Protein AF-A0A519LHC3-F1 (afdb_monomer_lite)

pLDDT: mean 96.11, std 4.8, range [63.28, 98.81]

Radius of gyration: 18.97 Å; chains: 1; bounding box: 42×31×55 Å

Structure (mmCIF, N/CA/C/O backbone):
data_AF-A0A519LHC3-F1
#
_entry.id   AF-A0A519LHC3-F1
#
loop_
_atom_site.group_PDB
_atom_site.id
_atom_site.type_symbol
_atom_site.label_atom_id
_atom_site.label_alt_id
_atom_site.label_comp_id
_atom_site.label_asym_id
_atom_site.label_entity_id
_atom_site.label_seq_id
_atom_site.pdbx_PDB_ins_code
_atom_site.Cartn_x
_atom_site.Cartn_y
_atom_site.Cartn_z
_atom_site.occupancy
_atom_site.B_iso_or_equiv
_atom_site.auth_seq_id
_atom_site.auth_comp_id
_atom_site.auth_asym_id
_atom_site.auth_atom_id
_atom_site.pdbx_PDB_model_num
ATOM 1 N N . MET A 1 1 ? -22.940 2.856 13.604 1.00 63.28 1 MET A N 1
ATOM 2 C CA . MET A 1 1 ? -21.587 2.416 13.206 1.00 63.28 1 MET A CA 1
ATOM 3 C C . MET A 1 1 ? -21.453 0.950 13.555 1.00 63.28 1 MET A C 1
ATOM 5 O O . MET A 1 1 ? -21.857 0.588 14.654 1.00 63.28 1 MET A O 1
ATOM 9 N N . ALA A 1 2 ? -20.958 0.124 12.635 1.00 80.06 2 ALA A N 1
ATOM 10 C CA . ALA A 1 2 ? -20.659 -1.271 12.940 1.00 80.06 2 ALA A CA 1
ATOM 11 C C . ALA A 1 2 ? -19.400 -1.352 13.817 1.00 80.06 2 ALA A C 1
ATOM 13 O O . ALA A 1 2 ? -18.506 -0.507 13.721 1.00 80.06 2 ALA A O 1
ATOM 14 N N . THR A 1 3 ? -19.350 -2.343 14.698 1.00 88.06 3 THR A N 1
ATOM 15 C CA . THR A 1 3 ? -18.193 -2.652 15.539 1.00 88.06 3 THR A CA 1
ATOM 16 C C . THR A 1 3 ? -17.831 -4.114 15.342 1.00 88.06 3 THR A C 1
ATOM 18 O O . THR A 1 3 ? -18.692 -4.948 15.061 1.00 88.06 3 THR A O 1
ATOM 21 N N . ARG A 1 4 ? -16.547 -4.429 15.493 1.00 88.25 4 ARG A N 1
ATOM 22 C CA . ARG A 1 4 ? -16.047 -5.804 15.502 1.00 88.25 4 ARG A CA 1
ATOM 23 C C . ARG A 1 4 ? -15.427 -6.100 16.853 1.00 88.25 4 ARG A C 1
ATOM 25 O O . ARG A 1 4 ? -14.890 -5.197 17.500 1.00 88.25 4 ARG A O 1
ATOM 32 N N . HIS A 1 5 ? -15.478 -7.360 17.261 1.00 92.00 5 HIS A N 1
ATOM 33 C CA . HIS A 1 5 ? -14.788 -7.806 18.458 1.00 92.00 5 HIS A CA 1
ATOM 34 C C . HIS A 1 5 ? -13.943 -9.045 18.194 1.00 92.00 5 HIS A C 1
ATOM 36 O O . HIS A 1 5 ? -14.169 -9.776 17.230 1.00 92.00 5 HIS A O 1
ATOM 42 N N . ARG A 1 6 ? -12.941 -9.250 19.044 1.00 93.69 6 ARG A N 1
ATOM 43 C CA . ARG A 1 6 ? -12.106 -10.446 19.047 1.00 93.69 6 ARG A CA 1
ATOM 44 C C . ARG A 1 6 ? -11.781 -10.827 20.478 1.00 93.69 6 ARG A C 1
ATOM 46 O O . ARG A 1 6 ? -11.281 -9.992 21.236 1.00 93.69 6 ARG A O 1
ATOM 53 N N . ASP A 1 7 ? -11.999 -12.091 20.801 1.00 97.44 7 ASP A N 1
ATOM 54 C CA . ASP A 1 7 ? -11.547 -12.646 22.066 1.00 97.44 7 ASP A CA 1
ATOM 55 C C . ASP A 1 7 ? -10.032 -12.819 22.059 1.00 97.44 7 ASP A C 1
ATOM 57 O O . ASP A 1 7 ? -9.417 -13.226 21.069 1.00 97.44 7 ASP A O 1
ATOM 61 N N . ILE A 1 8 ? -9.422 -12.457 23.178 1.00 97.12 8 ILE A N 1
ATOM 62 C CA . ILE A 1 8 ? -7.987 -12.504 23.394 1.00 97.12 8 ILE A CA 1
ATOM 63 C C . ILE A 1 8 ? -7.677 -13.166 24.727 1.00 97.12 8 ILE A C 1
ATOM 65 O O . ILE A 1 8 ? -8.480 -13.184 25.659 1.00 97.12 8 ILE A O 1
ATOM 69 N N . GLN A 1 9 ? -6.466 -13.689 24.806 1.00 97.94 9 GLN A N 1
ATOM 70 C CA . GLN A 1 9 ? -5.888 -14.217 26.026 1.00 97.94 9 GLN A CA 1
ATOM 71 C C . GLN A 1 9 ? -4.767 -13.276 26.456 1.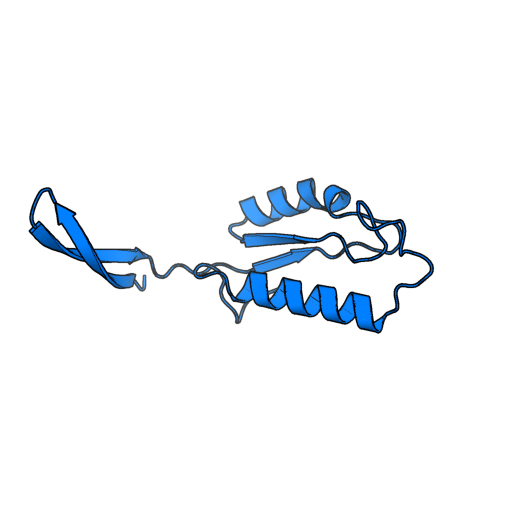00 97.94 9 GLN A C 1
ATOM 73 O O . GLN A 1 9 ? -3.892 -12.947 25.656 1.00 97.94 9 GLN A O 1
ATOM 78 N N . ILE A 1 10 ? -4.827 -12.807 27.700 1.00 97.75 10 ILE A N 1
ATOM 79 C CA . ILE A 1 10 ? -3.895 -11.823 28.248 1.00 97.75 10 ILE A CA 1
ATOM 80 C C . ILE A 1 10 ? -3.047 -12.525 29.314 1.00 97.75 10 ILE A C 1
ATOM 82 O O . ILE A 1 10 ? -3.577 -12.894 30.368 1.00 97.75 10 ILE A O 1
ATOM 86 N N . PRO A 1 11 ? -1.741 -12.731 29.074 1.00 96.94 11 PRO A N 1
ATOM 87 C CA . PRO A 1 11 ? -0.826 -13.184 30.114 1.00 96.94 11 PRO A CA 1
ATOM 88 C C . PRO A 1 11 ? -0.795 -12.180 31.277 1.00 96.94 11 PRO A C 1
ATOM 90 O O . PRO A 1 11 ? -0.622 -10.981 31.062 1.00 96.94 11 PRO A O 1
ATOM 93 N N . SER A 1 12 ? -0.966 -12.655 32.511 1.00 96.62 12 SER A N 1
ATOM 94 C CA . SER A 1 12 ? -0.967 -11.833 33.724 1.00 96.62 12 SER A CA 1
ATOM 95 C C . SER A 1 12 ? -0.263 -12.579 34.857 1.00 96.62 12 SER A C 1
ATOM 97 O O . SER A 1 12 ? -0.877 -13.350 35.594 1.00 96.62 12 SER A O 1
ATOM 99 N N . GLY A 1 13 ? 1.052 -12.372 34.967 1.00 95.81 13 GLY A N 1
ATOM 100 C CA . GLY A 1 13 ? 1.897 -13.097 35.914 1.00 95.81 13 GLY A CA 1
ATOM 101 C C . GLY A 1 13 ? 1.966 -14.589 35.584 1.00 95.81 13 GLY A C 1
ATOM 102 O O . GLY A 1 13 ? 2.412 -14.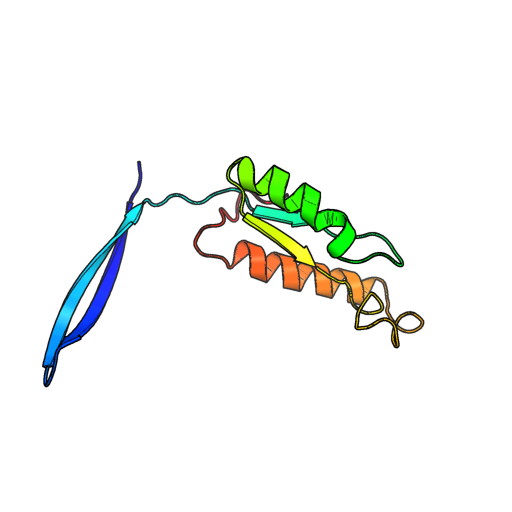967 34.505 1.00 95.81 13 GLY A O 1
ATOM 103 N N . ASP A 1 14 ? 1.518 -15.418 36.521 1.00 96.06 14 ASP A N 1
ATOM 104 C CA . ASP A 1 14 ? 1.514 -16.884 36.456 1.00 96.06 14 ASP A CA 1
ATOM 105 C C . ASP A 1 14 ? 0.250 -17.484 35.813 1.00 96.06 14 ASP A C 1
ATOM 107 O O . ASP A 1 14 ? 0.093 -18.702 35.757 1.00 96.06 14 ASP A O 1
ATOM 111 N N . ARG A 1 15 ? -0.661 -16.644 35.317 1.00 96.12 15 ARG A N 1
ATOM 112 C CA . ARG A 1 15 ? -1.944 -17.060 34.737 1.00 96.12 15 ARG A CA 1
ATOM 113 C C . ARG A 1 15 ? -2.251 -16.329 33.439 1.00 96.12 15 ARG A C 1
ATOM 115 O O . ARG A 1 15 ? -1.576 -15.383 33.035 1.00 96.12 15 ARG A O 1
ATOM 122 N N . THR A 1 16 ? -3.329 -16.756 32.796 1.00 97.94 16 THR A N 1
ATOM 123 C CA . THR A 1 16 ? -3.914 -16.097 31.630 1.00 97.94 16 THR A CA 1
ATOM 124 C C . THR A 1 16 ? -5.342 -15.687 31.956 1.00 97.94 16 THR A C 1
ATOM 126 O O . THR A 1 16 ? -6.090 -16.469 32.541 1.00 97.94 16 THR A O 1
ATOM 129 N N . ILE A 1 17 ? -5.710 -14.457 31.603 1.00 98.06 17 ILE A N 1
ATOM 130 C CA . ILE A 1 17 ? -7.078 -13.952 31.740 1.00 98.06 17 ILE A CA 1
ATOM 131 C C . ILE A 1 17 ? -7.708 -13.779 30.356 1.00 98.06 17 ILE A C 1
ATOM 133 O O . ILE A 1 17 ? -7.033 -13.393 29.399 1.00 98.06 17 ILE A O 1
ATOM 137 N N . ALA A 1 18 ? -9.006 -14.058 30.253 1.00 98.12 18 ALA A N 1
ATOM 138 C CA . ALA A 1 18 ? -9.769 -13.802 29.039 1.00 98.12 18 ALA A CA 1
ATOM 139 C C . ALA A 1 18 ? -10.065 -12.303 28.906 1.00 98.12 18 ALA A C 1
ATOM 141 O O . ALA A 1 18 ? -10.371 -11.629 29.891 1.00 98.12 18 ALA A O 1
ATOM 142 N N . GLY A 1 19 ? -10.003 -11.791 27.683 1.00 97.81 19 GLY A N 1
ATOM 143 C CA . GLY A 1 19 ? -10.437 -10.442 27.351 1.00 97.81 19 GLY A CA 1
ATOM 144 C C . GLY A 1 19 ? -11.141 -10.408 26.003 1.00 97.81 19 GLY A C 1
ATOM 145 O O . GLY A 1 19 ? -10.982 -11.311 25.187 1.00 97.81 19 GLY A O 1
ATOM 146 N N . THR A 1 20 ? -11.871 -9.328 25.748 1.00 97.94 20 THR A N 1
ATOM 147 C CA . THR A 1 20 ? -12.502 -9.064 24.453 1.00 97.94 20 THR A CA 1
ATOM 148 C C . THR A 1 20 ? -12.079 -7.673 23.997 1.00 97.94 20 THR A C 1
ATOM 150 O O . THR A 1 20 ? -12.313 -6.681 24.686 1.00 97.94 20 THR A O 1
ATOM 153 N N . LEU A 1 21 ? -11.435 -7.589 22.834 1.00 94.69 21 LEU A N 1
ATOM 154 C CA . LEU A 1 21 ? -11.156 -6.319 22.167 1.00 94.69 21 LEU A CA 1
ATOM 155 C C . LEU A 1 21 ? -12.356 -5.949 21.311 1.00 94.69 21 LEU A C 1
ATOM 157 O O . LEU A 1 21 ? -12.723 -6.730 20.442 1.00 94.69 21 LEU A O 1
ATOM 161 N N . VAL A 1 22 ? -12.918 -4.760 21.513 1.00 93.62 22 VAL A N 1
ATOM 162 C CA . VAL A 1 22 ? -13.964 -4.188 20.657 1.00 93.62 22 VAL A CA 1
ATOM 163 C C . VAL A 1 22 ? -13.383 -2.968 19.956 1.00 93.62 22 VAL A C 1
ATOM 165 O O . VAL A 1 22 ? -12.809 -2.095 20.604 1.00 93.62 22 VAL A O 1
ATOM 168 N N . ALA A 1 23 ? -13.518 -2.906 18.636 1.00 88.06 23 ALA A N 1
ATOM 169 C CA . ALA A 1 23 ? -13.034 -1.796 17.827 1.00 88.06 23 ALA A CA 1
ATOM 170 C C . ALA A 1 23 ? -14.119 -1.337 16.842 1.00 88.06 23 ALA A C 1
ATOM 172 O O . ALA A 1 23 ? -14.992 -2.134 16.472 1.00 88.06 23 ALA A O 1
ATOM 173 N N . PRO A 1 24 ? -14.072 -0.074 16.384 1.00 85.69 24 PRO A N 1
ATOM 174 C CA . PRO A 1 24 ? -14.876 0.358 15.252 1.00 85.69 24 PRO A CA 1
ATOM 175 C C . PRO A 1 24 ? -14.617 -0.554 14.055 1.00 85.69 24 PRO A C 1
ATOM 177 O O . PRO A 1 24 ? -13.463 -0.855 13.737 1.00 85.69 24 PRO A O 1
ATOM 180 N N . ASP A 1 25 ? -15.680 -0.966 13.368 1.00 82.81 25 ASP A N 1
ATOM 181 C CA . ASP A 1 25 ? -15.550 -1.668 12.095 1.00 82.81 25 ASP A CA 1
ATOM 182 C C . ASP A 1 25 ? -15.413 -0.672 10.939 1.00 82.81 25 ASP A C 1
ATOM 184 O O . ASP A 1 25 ? -16.133 -0.697 9.944 1.00 82.81 25 ASP A O 1
ATOM 188 N N . THR A 1 26 ? -14.520 0.296 11.127 1.00 83.62 26 THR A N 1
ATOM 189 C CA . THR A 1 26 ? -14.195 1.298 10.120 1.00 83.62 26 THR A CA 1
ATOM 190 C C . THR A 1 26 ? -13.099 0.733 9.236 1.00 83.62 26 THR A C 1
ATOM 192 O O . THR A 1 26 ? -11.932 0.681 9.633 1.00 83.62 26 THR A O 1
ATOM 195 N N . VAL A 1 27 ? -13.498 0.277 8.056 1.00 89.81 27 VAL A N 1
ATOM 196 C CA . VAL A 1 27 ? -12.603 0.113 6.913 1.00 89.81 27 VAL A CA 1
ATOM 197 C C . VAL A 1 27 ? -12.586 1.409 6.106 1.00 89.81 27 VAL A C 1
ATOM 199 O O . VAL A 1 27 ? -13.573 2.147 6.086 1.00 89.81 27 VAL A O 1
ATOM 202 N N . VAL A 1 28 ? -11.458 1.699 5.470 1.00 94.81 28 VAL A N 1
ATOM 203 C CA . VAL A 1 28 ? -11.259 2.880 4.629 1.00 94.81 28 VAL A CA 1
ATOM 204 C C . VAL A 1 28 ? -10.816 2.480 3.221 1.00 94.81 28 VAL A C 1
ATOM 206 O O . VAL A 1 28 ? -10.318 1.364 3.045 1.00 94.81 28 VAL A O 1
ATOM 209 N N . PRO A 1 29 ? -10.968 3.351 2.208 1.00 97.69 29 PRO A N 1
ATOM 210 C CA . PRO A 1 29 ? -10.450 3.071 0.877 1.00 97.69 29 PRO A 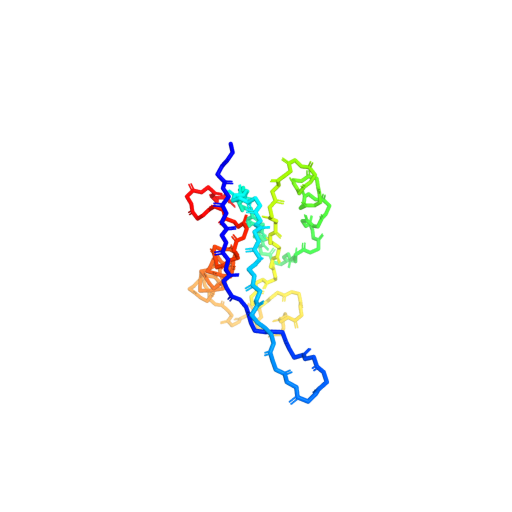CA 1
ATOM 211 C C . PRO A 1 29 ? -8.935 2.829 0.880 1.00 97.69 29 PRO A C 1
ATOM 213 O O . PRO A 1 29 ? -8.182 3.480 1.615 1.00 97.69 29 PRO A O 1
ATOM 216 N N . GLY A 1 30 ? -8.496 1.896 0.039 1.00 98.31 30 GLY A N 1
ATOM 217 C CA . GLY A 1 30 ? -7.085 1.679 -0.274 1.00 98.31 30 GLY A CA 1
ATOM 218 C C . GLY A 1 30 ? -6.694 2.429 -1.546 1.00 98.31 30 GLY A C 1
ATOM 219 O O . GLY A 1 30 ? -7.486 2.493 -2.482 1.00 98.31 30 GLY A O 1
ATOM 220 N N . VAL A 1 31 ? -5.481 2.975 -1.605 1.00 98.62 31 VAL A N 1
ATOM 221 C CA . VAL A 1 31 ? -4.935 3.573 -2.833 1.00 98.62 31 VAL A CA 1
ATOM 222 C C . VAL A 1 31 ? -3.532 3.044 -3.099 1.00 98.62 31 VAL A C 1
ATOM 224 O O . VAL A 1 31 ? -2.650 3.175 -2.249 1.00 98.62 31 VAL A O 1
ATOM 227 N N . MET A 1 32 ? -3.308 2.470 -4.279 1.00 98.56 32 MET A N 1
ATOM 228 C CA . MET A 1 32 ? -1.991 2.009 -4.715 1.00 98.56 32 MET A CA 1
ATOM 229 C C . MET A 1 32 ? -1.407 2.975 -5.748 1.00 98.56 32 MET A C 1
ATOM 231 O O . MET A 1 32 ? -1.980 3.200 -6.809 1.00 98.56 32 MET A O 1
ATOM 235 N N . LEU A 1 33 ? -0.238 3.545 -5.458 1.00 98.50 33 LEU A N 1
ATOM 236 C CA . LEU A 1 33 ? 0.457 4.451 -6.370 1.00 98.50 33 LEU A CA 1
ATOM 237 C C . LEU A 1 33 ? 1.624 3.717 -7.031 1.00 98.50 33 LEU A C 1
ATOM 239 O O . LEU A 1 33 ? 2.616 3.382 -6.380 1.00 98.50 33 LEU A O 1
ATOM 243 N N . VAL A 1 34 ? 1.485 3.483 -8.336 1.00 98.19 34 VAL A N 1
ATOM 244 C CA . VAL A 1 34 ? 2.469 2.785 -9.171 1.00 98.19 34 VAL A CA 1
ATOM 245 C C . VAL A 1 34 ? 3.185 3.802 -10.053 1.00 98.19 34 VAL A C 1
ATOM 247 O O . VAL A 1 34 ? 2.541 4.593 -10.744 1.00 98.19 34 VAL A O 1
ATOM 250 N N . HIS A 1 35 ? 4.516 3.800 -10.016 1.00 98.25 35 HIS A N 1
ATOM 251 C CA . HIS A 1 35 ? 5.321 4.729 -1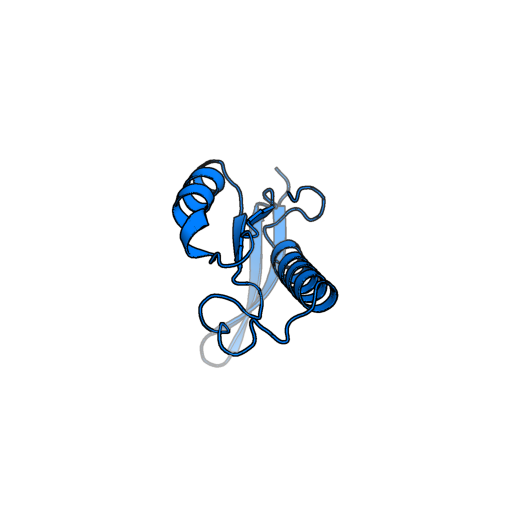0.802 1.00 98.25 35 HIS A CA 1
ATOM 252 C C . HIS A 1 35 ? 5.492 4.289 -12.260 1.00 98.25 35 HIS A C 1
ATOM 254 O O . HIS A 1 35 ? 5.330 3.121 -12.608 1.00 98.25 35 HIS A O 1
ATOM 260 N N . GLY A 1 36 ? 5.855 5.246 -13.118 1.00 96.75 36 GLY A N 1
ATOM 261 C CA . GLY A 1 36 ? 6.238 4.979 -14.505 1.00 96.75 36 GLY A CA 1
ATOM 262 C C . GLY A 1 36 ? 7.664 4.436 -14.640 1.00 96.75 36 GLY A C 1
ATOM 263 O O . GLY A 1 36 ? 8.410 4.349 -13.666 1.00 96.75 36 GLY A O 1
ATOM 264 N N . TRP A 1 37 ? 8.060 4.096 -15.864 1.00 97.25 37 TRP A N 1
ATOM 265 C CA . TRP A 1 37 ? 9.403 3.582 -16.150 1.00 97.25 37 TRP A CA 1
ATOM 266 C C . TRP A 1 37 ? 10.518 4.549 -15.714 1.00 97.25 37 TRP A C 1
ATOM 268 O O . TRP A 1 37 ? 10.360 5.764 -15.826 1.00 97.25 37 TRP A O 1
ATOM 278 N N . ASP A 1 38 ? 11.632 4.007 -15.210 1.00 92.56 38 ASP A N 1
ATOM 279 C CA . ASP A 1 38 ? 12.751 4.741 -14.579 1.00 92.56 38 ASP A CA 1
ATOM 280 C C . ASP A 1 38 ? 12.355 5.610 -13.357 1.00 92.56 38 ASP A C 1
ATOM 282 O O . ASP A 1 38 ? 13.152 6.412 -12.862 1.00 92.56 38 ASP A O 1
ATOM 286 N N . GLY A 1 39 ? 11.138 5.431 -12.832 1.00 96.62 39 GLY A N 1
ATOM 287 C CA . GLY A 1 39 ? 10.651 6.091 -11.624 1.00 96.62 39 GLY A CA 1
ATOM 288 C C . GLY A 1 39 ? 11.015 5.381 -10.317 1.00 96.62 39 GLY A C 1
ATOM 289 O O . GLY A 1 39 ? 11.761 4.402 -10.287 1.00 96.62 39 GLY A O 1
ATOM 290 N N . SER A 1 40 ? 10.467 5.907 -9.223 1.00 98.19 40 SER A N 1
ATOM 291 C CA . SER A 1 40 ? 10.516 5.306 -7.889 1.00 98.19 40 SER A CA 1
ATOM 292 C C . SER A 1 40 ? 9.285 5.709 -7.080 1.00 98.19 40 SER A C 1
ATOM 294 O O . SER A 1 40 ? 8.596 6.686 -7.399 1.00 98.19 40 SER A O 1
ATOM 296 N N . GLN A 1 41 ? 9.039 4.990 -5.990 1.00 98.31 41 GLN A N 1
ATOM 297 C CA . GLN A 1 41 ? 7.971 5.282 -5.037 1.00 98.31 41 GLN A CA 1
ATOM 298 C C . GLN A 1 41 ? 8.057 6.696 -4.439 1.00 98.31 41 GLN A C 1
ATOM 300 O O . GLN A 1 41 ? 7.034 7.298 -4.109 1.00 98.31 41 GLN A O 1
ATOM 305 N N . GLU A 1 42 ? 9.268 7.253 -4.336 1.00 98.19 42 GLU A N 1
ATOM 306 C CA . GLU A 1 42 ? 9.535 8.560 -3.727 1.00 98.19 42 GLU A CA 1
ATOM 307 C C . GLU A 1 42 ? 8.756 9.692 -4.414 1.00 98.19 42 GLU A C 1
ATOM 309 O O . GLU A 1 42 ? 8.241 10.589 -3.745 1.00 98.19 42 GLU A O 1
ATOM 314 N N . GLN A 1 43 ? 8.561 9.589 -5.735 1.00 97.56 43 GLN A N 1
ATOM 315 C CA . GLN A 1 43 ? 7.800 10.549 -6.544 1.00 97.56 43 GLN A CA 1
ATOM 316 C C . GLN A 1 43 ? 6.352 10.726 -6.062 1.00 97.56 43 GLN A C 1
ATOM 318 O O . GLN A 1 43 ? 5.739 11.774 -6.278 1.00 97.56 43 GLN A O 1
ATOM 323 N N . TYR A 1 44 ? 5.799 9.706 -5.404 1.00 97.81 44 TYR A N 1
ATOM 324 C CA . TYR A 1 44 ? 4.403 9.665 -4.991 1.00 97.81 44 TYR A CA 1
ATOM 325 C C . TYR A 1 44 ? 4.191 9.896 -3.499 1.00 97.81 44 TYR A C 1
ATOM 327 O O . TYR A 1 44 ? 3.045 10.102 -3.109 1.00 97.81 44 TYR A O 1
ATOM 335 N N . LEU A 1 45 ? 5.236 9.942 -2.664 1.00 98.19 45 LEU A N 1
ATOM 336 C CA . LEU A 1 45 ? 5.077 10.047 -1.206 1.00 98.19 45 LEU A CA 1
ATOM 337 C C . LEU A 1 45 ? 4.283 11.289 -0.780 1.00 98.19 45 LEU A C 1
ATOM 339 O O . LEU A 1 45 ? 3.354 11.186 0.019 1.00 98.19 45 LEU A O 1
ATOM 343 N N . SER A 1 46 ? 4.572 12.457 -1.362 1.00 98.31 46 SER A N 1
ATOM 344 C CA . SER A 1 46 ? 3.813 13.684 -1.068 1.00 98.31 46 SER A CA 1
ATOM 345 C C . SER A 1 46 ? 2.324 13.541 -1.417 1.00 98.31 46 SER A C 1
ATOM 347 O O . SER A 1 46 ? 1.453 13.928 -0.635 1.00 98.31 46 SER A O 1
ATOM 349 N N . ARG A 1 47 ? 2.014 12.910 -2.557 1.00 98.12 47 ARG A N 1
ATOM 350 C CA . ARG A 1 47 ? 0.634 12.641 -2.982 1.00 98.12 47 ARG A CA 1
ATOM 351 C C . ARG A 1 47 ? -0.037 11.591 -2.096 1.00 98.12 47 ARG A C 1
ATOM 353 O O . ARG A 1 47 ? -1.198 11.767 -1.743 1.00 98.12 47 ARG A O 1
ATOM 360 N N . ALA A 1 48 ? 0.687 10.547 -1.703 1.00 98.44 48 ALA A N 1
ATOM 361 C CA . ALA A 1 48 ? 0.212 9.516 -0.788 1.00 98.44 48 ALA A CA 1
ATOM 362 C C . ALA A 1 48 ? -0.170 10.118 0.571 1.00 98.44 48 ALA A C 1
ATOM 364 O O . ALA A 1 48 ? -1.243 9.823 1.085 1.00 98.44 48 ALA A O 1
ATOM 365 N N . HIS A 1 49 ? 0.635 11.041 1.112 1.00 98.50 49 HIS A N 1
ATOM 366 C CA . HIS A 1 49 ? 0.281 11.779 2.328 1.00 98.50 49 HIS A CA 1
ATOM 367 C C . HIS A 1 49 ? -0.988 12.624 2.159 1.00 98.50 49 HIS A C 1
ATOM 369 O O . HIS A 1 49 ? -1.846 12.612 3.040 1.00 98.50 49 HIS A O 1
ATOM 375 N N . ALA A 1 50 ? -1.138 13.325 1.030 1.00 98.56 50 ALA A N 1
ATOM 376 C CA . ALA A 1 50 ? -2.333 14.123 0.758 1.00 98.56 50 ALA A CA 1
ATOM 377 C C . ALA A 1 50 ? -3.604 13.259 0.660 1.00 98.56 50 ALA A C 1
ATOM 379 O O . ALA A 1 50 ? -4.641 13.632 1.198 1.00 98.56 50 ALA A O 1
ATOM 380 N N . ILE A 1 51 ? -3.521 12.090 0.020 1.00 98.19 51 ILE A N 1
ATOM 381 C CA . ILE A 1 51 ? -4.636 11.137 -0.087 1.00 98.19 51 ILE A CA 1
ATOM 382 C C . ILE A 1 51 ? -4.929 10.485 1.271 1.00 98.19 51 ILE A C 1
ATOM 384 O O . ILE A 1 51 ? -6.087 10.362 1.663 1.00 98.19 51 ILE A O 1
ATOM 388 N N . ALA A 1 52 ? -3.896 10.125 2.035 1.00 98.00 52 ALA A N 1
ATOM 389 C CA . ALA A 1 52 ? -4.058 9.579 3.378 1.00 98.00 52 ALA A CA 1
ATOM 390 C C . ALA A 1 52 ? -4.759 10.568 4.324 1.00 98.00 52 ALA A C 1
ATOM 392 O O . ALA A 1 52 ? -5.603 10.161 5.120 1.00 98.00 52 ALA A O 1
ATOM 393 N N . ALA A 1 53 ? -4.492 11.872 4.187 1.00 97.94 53 ALA A N 1
ATOM 394 C CA . ALA A 1 53 ? -5.189 12.919 4.936 1.00 97.94 53 ALA A CA 1
ATOM 395 C C . ALA A 1 53 ? -6.701 12.999 4.629 1.00 97.94 53 ALA A C 1
ATOM 397 O O . ALA A 1 53 ? -7.457 13.518 5.447 1.00 97.94 53 ALA A O 1
ATOM 398 N N . LEU A 1 54 ? -7.156 12.451 3.494 1.00 96.94 54 LEU A N 1
ATOM 399 C CA . LEU A 1 54 ? -8.578 12.302 3.151 1.00 96.94 54 LEU A CA 1
ATOM 400 C C . LEU A 1 54 ? -9.207 11.026 3.739 1.00 96.94 54 LEU A C 1
ATOM 402 O O . LEU A 1 54 ? -10.368 10.733 3.466 1.00 96.94 54 LEU A O 1
ATOM 406 N N . GLY A 1 55 ? -8.457 10.267 4.543 1.00 95.75 55 GLY A N 1
ATOM 407 C CA . GLY A 1 55 ? -8.939 9.063 5.211 1.00 95.75 55 GLY A CA 1
ATOM 408 C C . GLY A 1 55 ? -8.764 7.788 4.394 1.00 95.75 55 GLY A C 1
ATOM 409 O O . GLY A 1 55 ? -9.612 6.913 4.488 1.00 95.75 55 GLY A O 1
ATOM 410 N N . CYS A 1 56 ? -7.696 7.673 3.601 1.00 97.75 56 CYS A N 1
ATOM 411 C CA . CYS A 1 56 ? -7.341 6.447 2.874 1.00 97.75 56 CYS A CA 1
ATOM 412 C C . CYS A 1 56 ? -6.079 5.794 3.454 1.00 97.75 56 CYS A C 1
ATOM 414 O O . CYS A 1 56 ? -5.241 6.459 4.064 1.00 97.75 56 CYS A O 1
ATOM 416 N N . ILE A 1 57 ? -5.891 4.504 3.183 1.00 98.19 57 ILE A N 1
ATOM 417 C CA . ILE A 1 57 ? -4.599 3.829 3.363 1.00 98.19 57 ILE A CA 1
ATOM 418 C C . ILE A 1 57 ? -3.899 3.785 2.007 1.00 98.19 57 ILE A C 1
ATOM 420 O O . ILE A 1 57 ? -4.458 3.273 1.041 1.00 98.19 57 ILE A O 1
ATOM 424 N N . CYS A 1 58 ? -2.684 4.330 1.929 1.00 98.56 58 CYS A N 1
ATOM 425 C CA . CYS A 1 58 ? -1.921 4.409 0.682 1.00 98.56 58 CYS A CA 1
ATOM 426 C C . CYS A 1 58 ? -0.725 3.452 0.693 1.00 98.56 58 CYS A C 1
ATOM 428 O O . CYS A 1 58 ? -0.031 3.348 1.704 1.00 98.56 58 CYS A O 1
ATOM 430 N N . LEU A 1 59 ? -0.448 2.819 -0.447 1.00 98.75 59 LEU A N 1
ATOM 431 C CA . LEU A 1 59 ? 0.753 2.025 -0.697 1.00 98.75 59 LEU A CA 1
ATOM 432 C C . LEU A 1 59 ? 1.496 2.588 -1.915 1.00 98.75 59 LEU A C 1
ATOM 434 O O . LEU A 1 59 ? 0.924 2.700 -2.996 1.00 98.75 59 LEU A O 1
ATOM 438 N N . THR A 1 60 ? 2.772 2.924 -1.746 1.00 98.69 60 THR A N 1
ATOM 439 C CA . THR A 1 60 ? 3.699 3.246 -2.840 1.00 98.69 60 THR A CA 1
ATOM 440 C C . THR A 1 60 ? 4.693 2.098 -2.981 1.00 98.69 60 THR A C 1
ATOM 442 O O . THR A 1 60 ? 5.154 1.571 -1.969 1.00 98.69 60 THR A O 1
ATOM 445 N N . ILE A 1 61 ? 5.039 1.706 -4.205 1.00 98.50 61 ILE A N 1
ATOM 446 C CA . ILE A 1 61 ? 5.956 0.583 -4.460 1.00 98.50 61 ILE A CA 1
ATOM 447 C C . ILE A 1 61 ? 7.070 0.988 -5.415 1.00 98.50 61 ILE A C 1
ATOM 449 O O . ILE A 1 61 ? 6.844 1.820 -6.287 1.00 98.50 61 ILE A O 1
ATOM 453 N N . ASP A 1 62 ? 8.250 0.386 -5.260 1.00 98.56 62 ASP A N 1
ATOM 454 C CA . ASP A 1 62 ? 9.264 0.350 -6.316 1.00 98.56 62 ASP A CA 1
ATOM 455 C C . ASP A 1 62 ? 9.057 -0.941 -7.114 1.00 98.56 62 ASP A C 1
ATOM 457 O O . ASP A 1 62 ? 9.081 -2.030 -6.537 1.00 98.56 62 ASP A O 1
ATOM 461 N N . LEU A 1 63 ? 8.844 -0.831 -8.425 1.00 98.50 63 LEU A N 1
ATOM 462 C CA . LEU A 1 63 ? 8.790 -1.992 -9.315 1.00 98.50 63 LEU A CA 1
ATOM 463 C C . LEU A 1 63 ? 10.184 -2.614 -9.457 1.00 98.50 63 LEU A C 1
ATOM 465 O O . LEU A 1 63 ? 11.194 -1.901 -9.437 1.00 98.50 63 LEU A O 1
ATOM 469 N N . ARG A 1 64 ? 10.268 -3.933 -9.667 1.00 98.31 64 ARG A N 1
ATOM 470 C CA . ARG A 1 64 ? 11.564 -4.567 -9.941 1.00 98.31 64 ARG A CA 1
ATOM 471 C C . ARG A 1 64 ? 12.200 -3.981 -11.210 1.00 98.31 64 ARG A C 1
ATOM 473 O O . ARG A 1 64 ? 11.506 -3.467 -12.095 1.00 98.31 64 ARG A O 1
ATOM 480 N N . GLY A 1 65 ? 13.527 -3.981 -11.268 1.00 97.88 65 GLY A N 1
ATOM 481 C CA . GLY A 1 65 ? 14.306 -3.248 -12.270 1.00 97.88 65 GLY A CA 1
ATOM 482 C C . GLY A 1 65 ? 14.416 -1.733 -12.028 1.00 97.88 65 GLY A C 1
ATOM 483 O O . GLY A 1 65 ? 15.058 -1.047 -12.822 1.00 97.88 65 GLY A O 1
ATOM 484 N N . HIS A 1 66 ? 13.840 -1.195 -10.945 1.00 98.19 66 HIS A N 1
ATOM 485 C CA . HIS A 1 66 ? 13.850 0.239 -10.623 1.00 98.19 66 HIS A CA 1
ATOM 486 C C . HIS A 1 66 ? 14.394 0.522 -9.220 1.00 98.19 66 HIS A C 1
ATOM 488 O O . HIS A 1 66 ? 14.534 -0.375 -8.390 1.00 98.19 66 HIS A O 1
ATOM 494 N N . ALA A 1 67 ? 14.711 1.794 -8.952 1.00 97.19 67 ALA A N 1
ATOM 495 C CA . ALA A 1 67 ? 15.218 2.272 -7.666 1.00 97.19 67 ALA A CA 1
ATOM 496 C C . ALA A 1 67 ? 16.363 1.395 -7.113 1.00 97.19 67 ALA A C 1
ATOM 498 O O . ALA A 1 67 ? 17.453 1.361 -7.687 1.00 97.19 67 ALA A O 1
ATOM 499 N N . ARG A 1 68 ? 16.127 0.673 -6.011 1.00 97.19 68 ARG A N 1
ATOM 500 C CA . ARG A 1 68 ? 17.125 -0.210 -5.383 1.00 97.19 68 ARG A CA 1
ATOM 501 C C . ARG A 1 68 ? 17.429 -1.475 -6.191 1.00 97.19 68 ARG A C 1
ATOM 503 O O . ARG A 1 68 ? 18.485 -2.060 -5.987 1.00 97.19 68 ARG A O 1
ATOM 510 N N . ASP A 1 69 ? 16.552 -1.861 -7.112 1.00 97.75 69 ASP A N 1
ATOM 511 C CA . ASP A 1 69 ? 16.688 -3.040 -7.974 1.00 97.75 69 ASP A CA 1
ATOM 512 C C . ASP A 1 69 ? 17.119 -2.689 -9.416 1.00 97.75 69 ASP A C 1
ATOM 514 O O . ASP A 1 69 ? 16.991 -3.478 -10.350 1.00 97.75 69 ASP A O 1
ATOM 518 N N . LYS A 1 70 ? 17.671 -1.487 -9.625 1.00 97.12 70 LYS A N 1
ATOM 519 C CA . LYS A 1 70 ? 18.045 -0.972 -10.956 1.00 97.12 70 LYS A CA 1
ATOM 520 C C . LYS A 1 70 ? 19.040 -1.851 -11.726 1.00 97.12 70 LYS A C 1
ATOM 522 O O . LYS A 1 70 ? 19.108 -1.767 -12.949 1.00 97.12 70 LYS A O 1
ATOM 527 N N . ALA A 1 71 ? 19.799 -2.705 -11.041 1.00 97.44 71 ALA A N 1
ATOM 528 C CA . ALA A 1 71 ? 20.715 -3.649 -11.682 1.00 97.44 71 ALA A CA 1
ATOM 529 C C . ALA A 1 71 ? 20.007 -4.624 -12.649 1.00 97.44 71 ALA A C 1
ATOM 531 O O . ALA A 1 71 ? 20.638 -5.096 -13.589 1.00 97.44 71 ALA A O 1
ATOM 532 N N . HIS A 1 72 ? 18.706 -4.879 -12.461 1.00 96.94 72 HIS A N 1
ATOM 533 C CA . HIS A 1 72 ? 17.900 -5.784 -13.291 1.00 96.94 72 HIS A CA 1
ATOM 534 C C . HIS A 1 72 ? 17.035 -5.057 -14.335 1.00 96.94 72 HIS A C 1
ATOM 536 O O . HIS A 1 72 ? 16.167 -5.664 -14.962 1.00 96.94 72 HIS A O 1
ATOM 542 N N . ARG A 1 73 ? 17.247 -3.749 -14.543 1.00 96.38 73 ARG A N 1
ATOM 543 C CA . ARG A 1 73 ? 16.412 -2.931 -15.441 1.00 96.38 73 ARG A CA 1
ATOM 544 C C . ARG A 1 73 ? 16.336 -3.485 -16.863 1.00 96.38 73 ARG A C 1
ATOM 546 O O . ARG A 1 73 ? 15.284 -3.439 -17.485 1.00 96.38 73 ARG A O 1
ATOM 553 N N . ASP A 1 74 ? 17.445 -4.004 -17.377 1.00 97.19 74 ASP A N 1
ATOM 554 C CA . ASP A 1 74 ? 17.515 -4.469 -18.765 1.00 97.19 74 ASP A CA 1
ATOM 555 C C . ASP A 1 74 ? 17.037 -5.930 -18.925 1.00 97.19 74 ASP A C 1
ATOM 557 O O . ASP A 1 74 ? 16.980 -6.440 -20.042 1.00 97.19 74 ASP A O 1
ATOM 561 N N . THR A 1 75 ? 16.676 -6.605 -17.825 1.00 97.62 75 THR A N 1
ATOM 562 C CA . THR A 1 75 ? 16.180 -7.992 -17.824 1.00 97.62 75 THR A CA 1
ATOM 563 C C . THR A 1 75 ? 14.729 -8.130 -17.365 1.00 97.62 75 THR A C 1
ATOM 565 O O . THR A 1 75 ? 14.129 -9.176 -17.605 1.00 97.62 75 THR A O 1
ATOM 568 N N . VAL A 1 76 ? 14.151 -7.108 -16.723 1.00 97.81 76 VAL A N 1
ATOM 569 C CA . VAL A 1 76 ? 12.754 -7.137 -16.269 1.00 97.81 76 VAL A CA 1
ATOM 570 C C . VAL A 1 76 ? 11.774 -7.125 -17.442 1.00 97.81 76 VAL A C 1
ATOM 572 O O . VAL A 1 76 ? 11.946 -6.407 -18.429 1.00 97.81 76 VAL A O 1
ATOM 575 N N . THR A 1 77 ? 10.705 -7.910 -17.325 1.00 98.25 77 THR A N 1
ATOM 576 C CA . THR A 1 77 ? 9.626 -7.951 -18.311 1.00 98.25 77 THR A CA 1
ATOM 577 C C . THR A 1 77 ? 8.375 -7.212 -17.829 1.00 98.25 77 THR A C 1
ATOM 579 O O . THR A 1 77 ? 8.187 -6.913 -16.652 1.00 98.25 77 THR A O 1
ATOM 582 N N . ARG A 1 78 ? 7.443 -6.956 -18.750 1.00 98.06 78 ARG A N 1
ATOM 583 C CA . ARG A 1 78 ? 6.117 -6.414 -18.398 1.00 98.06 78 ARG A CA 1
ATOM 584 C C . ARG A 1 78 ? 5.321 -7.371 -17.504 1.00 98.06 78 ARG A C 1
ATOM 586 O O . ARG A 1 78 ? 4.558 -6.912 -16.664 1.00 98.06 78 ARG A O 1
ATOM 593 N N . GLU A 1 79 ? 5.489 -8.681 -17.697 1.00 98.69 79 GLU A N 1
ATOM 594 C CA . GLU A 1 79 ? 4.841 -9.707 -16.872 1.00 98.69 79 GLU A CA 1
ATOM 595 C C . GLU A 1 79 ? 5.376 -9.670 -15.438 1.00 98.69 79 GLU A C 1
ATOM 597 O O . GLU A 1 79 ? 4.598 -9.712 -14.490 1.00 98.69 79 GLU A O 1
ATOM 602 N N . ASP A 1 80 ? 6.686 -9.481 -15.269 1.00 98.56 80 ASP A N 1
ATOM 603 C CA . ASP A 1 80 ? 7.286 -9.270 -13.953 1.00 98.56 80 ASP A CA 1
ATOM 604 C C . ASP A 1 80 ? 6.695 -8.058 -13.229 1.00 98.56 80 ASP A C 1
ATOM 606 O O . ASP A 1 80 ? 6.311 -8.163 -12.066 1.00 98.56 80 ASP A O 1
ATOM 610 N N . ASN A 1 81 ? 6.581 -6.915 -13.915 1.00 98.44 81 ASN A N 1
ATOM 611 C CA . ASN A 1 81 ? 6.008 -5.717 -13.305 1.00 98.44 81 ASN A CA 1
ATOM 612 C C . ASN A 1 81 ? 4.513 -5.878 -12.991 1.00 98.44 81 ASN A C 1
ATOM 614 O O . ASN A 1 81 ? 4.055 -5.363 -11.973 1.00 98.44 81 ASN A O 1
ATOM 618 N N . LEU A 1 82 ? 3.755 -6.626 -13.802 1.00 98.62 82 LEU A N 1
ATOM 619 C CA . LEU A 1 82 ? 2.374 -6.977 -13.464 1.00 98.62 82 LEU A CA 1
ATOM 620 C C . LEU A 1 82 ? 2.317 -7.834 -12.191 1.00 98.62 82 LEU A C 1
ATOM 622 O O . LEU A 1 82 ? 1.492 -7.576 -11.319 1.00 98.62 82 LEU A O 1
ATOM 626 N N . ASN A 1 83 ? 3.213 -8.812 -12.053 1.00 98.81 83 ASN A N 1
ATOM 627 C CA . ASN A 1 83 ? 3.293 -9.647 -10.856 1.00 98.81 83 ASN A CA 1
ATOM 628 C C . ASN A 1 83 ? 3.665 -8.834 -9.604 1.00 98.81 83 ASN A C 1
ATOM 630 O O . ASN A 1 83 ? 3.096 -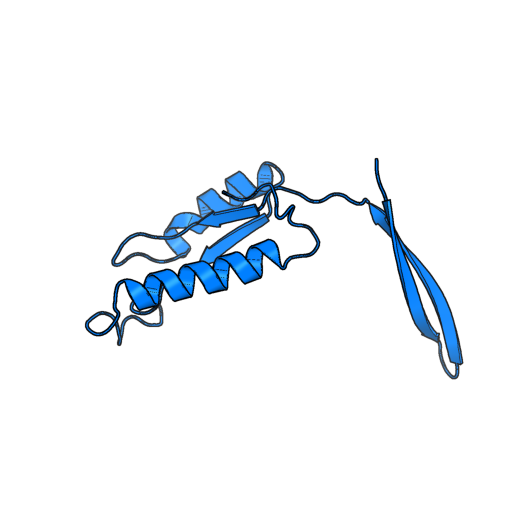9.074 -8.540 1.00 98.81 83 ASN A O 1
ATOM 634 N N . ASP A 1 84 ? 4.550 -7.838 -9.724 1.00 98.75 84 ASP A N 1
ATOM 635 C CA . ASP A 1 84 ? 4.848 -6.901 -8.628 1.00 98.75 84 ASP A CA 1
ATOM 636 C C . ASP A 1 84 ? 3.600 -6.108 -8.208 1.00 98.75 84 ASP A C 1
ATOM 638 O O . ASP A 1 84 ? 3.320 -5.968 -7.016 1.00 98.75 84 ASP A O 1
ATOM 642 N N . MET A 1 85 ? 2.820 -5.620 -9.180 1.00 98.38 85 MET A N 1
ATOM 643 C CA . MET A 1 85 ? 1.576 -4.889 -8.916 1.00 98.38 85 MET A CA 1
ATOM 644 C C . MET A 1 85 ? 0.518 -5.767 -8.241 1.00 98.38 85 MET A C 1
ATOM 646 O O . MET A 1 85 ? -0.143 -5.307 -7.313 1.00 98.38 85 MET A O 1
ATOM 650 N N . LEU A 1 86 ? 0.362 -7.023 -8.672 1.00 98.69 86 LEU A N 1
ATOM 651 C CA . LEU A 1 86 ? -0.562 -7.975 -8.047 1.00 98.69 86 LEU A CA 1
ATOM 652 C C . LEU A 1 86 ? -0.151 -8.279 -6.602 1.00 98.69 86 LEU A C 1
ATOM 654 O O . LEU A 1 86 ? -0.979 -8.186 -5.699 1.00 98.69 86 LEU A O 1
ATOM 658 N N . ALA A 1 87 ? 1.137 -8.539 -6.362 1.00 98.81 87 ALA A N 1
ATOM 659 C CA . ALA A 1 87 ? 1.653 -8.771 -5.015 1.00 98.81 87 ALA A CA 1
ATOM 660 C C . ALA A 1 87 ? 1.426 -7.559 -4.092 1.00 98.81 87 ALA A C 1
ATOM 662 O O . ALA A 1 87 ? 1.023 -7.713 -2.938 1.00 98.81 87 ALA A O 1
ATOM 663 N N . ALA A 1 88 ? 1.638 -6.342 -4.597 1.00 98.69 88 ALA A N 1
ATOM 664 C CA . ALA A 1 88 ? 1.366 -5.113 -3.858 1.00 98.69 88 ALA A CA 1
ATOM 665 C C . ALA A 1 88 ? -0.134 -4.907 -3.574 1.00 98.69 88 ALA A C 1
ATOM 667 O O . ALA A 1 88 ? -0.509 -4.521 -2.464 1.00 98.69 88 ALA A O 1
ATOM 668 N N . TYR A 1 89 ? -0.997 -5.205 -4.548 1.00 98.69 89 TYR A N 1
ATOM 669 C CA . TYR A 1 89 ? -2.450 -5.134 -4.399 1.00 98.69 89 TYR A CA 1
ATOM 670 C C . TYR A 1 89 ? -2.968 -6.120 -3.341 1.00 98.69 89 TYR A C 1
ATOM 672 O O . TYR A 1 89 ? -3.806 -5.756 -2.509 1.00 98.69 89 TYR A O 1
ATOM 680 N N . ASP A 1 90 ? -2.431 -7.340 -3.309 1.00 98.56 90 ASP A N 1
ATOM 681 C CA . ASP A 1 90 ? -2.763 -8.348 -2.298 1.00 98.56 90 ASP A CA 1
ATOM 682 C C . ASP A 1 90 ? -2.333 -7.905 -0.893 1.00 98.56 90 ASP A C 1
ATOM 684 O O . ASP A 1 90 ? -3.075 -8.092 0.073 1.00 98.56 90 ASP A O 1
ATOM 688 N N . VAL A 1 91 ? -1.176 -7.246 -0.760 1.00 98.62 91 VAL A N 1
ATOM 689 C CA . VAL A 1 91 ? -0.743 -6.647 0.515 1.00 98.62 91 VAL A CA 1
ATOM 690 C C . VAL A 1 91 ? -1.707 -5.543 0.957 1.00 98.62 91 VAL A C 1
ATOM 692 O O . VAL A 1 91 ? -2.145 -5.537 2.111 1.00 98.62 91 VAL A O 1
ATOM 695 N N . LEU A 1 92 ? -2.072 -4.628 0.052 1.00 98.50 92 LEU A N 1
ATOM 696 C CA . LEU A 1 92 ? -2.973 -3.516 0.361 1.00 98.50 92 LEU A CA 1
ATOM 697 C C . LEU A 1 92 ? -4.367 -4.015 0.762 1.00 98.50 92 LEU A C 1
ATOM 699 O O . LEU A 1 92 ? -4.884 -3.639 1.813 1.00 98.50 92 LEU A O 1
ATOM 703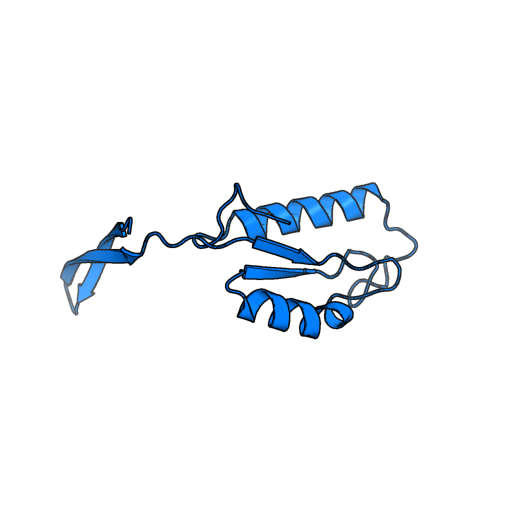 N N . THR A 1 93 ? -4.963 -4.901 -0.033 1.00 97.50 93 THR A N 1
ATOM 704 C CA . THR A 1 93 ? -6.279 -5.491 0.260 1.00 97.50 93 THR A CA 1
ATOM 705 C C . THR A 1 93 ? -6.234 -6.478 1.425 1.00 97.50 93 THR A C 1
ATOM 707 O O . THR A 1 93 ? -7.246 -6.716 2.086 1.00 97.50 93 THR A O 1
ATOM 710 N N . GLY A 1 94 ? -5.074 -7.051 1.736 1.00 96.00 94 GLY A N 1
ATOM 711 C CA . GLY A 1 94 ? -4.842 -7.868 2.922 1.00 96.00 94 GLY A CA 1
ATOM 712 C C . GLY A 1 94 ? -4.942 -7.080 4.232 1.00 96.00 94 GLY A C 1
ATOM 713 O O . GLY A 1 94 ? -5.251 -7.671 5.270 1.00 96.00 94 GLY A O 1
ATOM 714 N N . HIS A 1 95 ? -4.742 -5.758 4.197 1.00 94.88 95 HIS A N 1
ATOM 715 C CA . HIS A 1 95 ? -4.736 -4.921 5.391 1.00 94.88 95 HIS A CA 1
ATOM 716 C C . HIS A 1 95 ? -6.123 -4.883 6.078 1.00 94.88 95 HIS A C 1
ATOM 718 O O . HIS A 1 95 ? -7.108 -4.501 5.446 1.00 94.88 95 HIS A O 1
ATOM 724 N N . PRO A 1 96 ? -6.241 -5.189 7.389 1.00 90.75 96 PRO A N 1
ATOM 725 C CA . PRO A 1 96 ? -7.537 -5.301 8.077 1.00 90.75 96 PRO A CA 1
ATOM 726 C C . PRO A 1 96 ? -8.399 -4.032 8.102 1.00 90.75 96 PRO A C 1
ATOM 728 O O . PRO A 1 96 ? -9.589 -4.107 8.392 1.00 90.75 96 PRO A O 1
ATOM 731 N N . ALA A 1 97 ? -7.793 -2.868 7.868 1.00 93.00 97 ALA A N 1
ATOM 732 C CA . ALA A 1 97 ? -8.491 -1.585 7.819 1.00 93.00 97 ALA A CA 1
ATOM 733 C C . ALA A 1 97 ? -8.783 -1.089 6.390 1.00 93.00 97 ALA A C 1
ATOM 735 O O . ALA A 1 97 ? -9.330 -0.002 6.253 1.00 93.00 97 ALA A O 1
ATOM 736 N N . VAL A 1 98 ? -8.434 -1.843 5.340 1.00 96.38 98 VAL A N 1
ATOM 737 C CA . VAL A 1 98 ? -8.768 -1.497 3.947 1.00 96.38 98 VAL A CA 1
ATOM 738 C C . VAL A 1 98 ? -10.071 -2.181 3.535 1.00 96.38 98 VAL A C 1
ATOM 740 O O . VAL A 1 98 ? -10.232 -3.387 3.726 1.00 96.38 98 VAL A O 1
ATOM 743 N N . ASP A 1 99 ? -11.005 -1.433 2.941 1.00 95.38 99 ASP A N 1
ATOM 744 C CA . ASP A 1 99 ? -12.177 -2.024 2.290 1.00 95.38 99 ASP A CA 1
ATOM 745 C C . ASP A 1 99 ? -11.764 -2.597 0.932 1.00 95.38 99 ASP A C 1
ATOM 747 O O . ASP A 1 99 ? -11.507 -1.863 -0.022 1.00 95.38 99 ASP A O 1
ATOM 751 N N . ARG A 1 100 ? -11.748 -3.929 0.821 1.00 95.31 100 ARG A N 1
ATOM 752 C CA . ARG A 1 100 ? -11.387 -4.648 -0.413 1.00 95.31 100 ARG A CA 1
ATOM 753 C C . ARG A 1 100 ? -12.283 -4.321 -1.609 1.00 95.31 100 ARG A C 1
ATOM 755 O O . ARG A 1 100 ? -11.915 -4.631 -2.735 1.00 95.31 100 ARG A O 1
ATOM 762 N N . ARG A 1 101 ? -13.463 -3.736 -1.378 1.00 95.75 101 ARG A N 1
ATOM 763 C CA . ARG A 1 101 ? -14.394 -3.307 -2.434 1.00 95.75 101 ARG A CA 1
ATOM 764 C C . ARG A 1 101 ? -14.177 -1.856 -2.868 1.00 95.75 101 ARG A C 1
ATOM 766 O O . ARG A 1 101 ? -14.872 -1.396 -3.767 1.00 95.75 101 ARG A O 1
ATOM 773 N N . SER A 1 102 ? -13.240 -1.144 -2.241 1.00 97.12 102 SER A N 1
ATOM 774 C CA . SER A 1 102 ? -12.946 0.265 -2.494 1.00 97.12 102 SER A CA 1
ATOM 775 C C . SER A 1 102 ? -11.435 0.491 -2.577 1.00 97.12 102 SER A C 1
ATOM 777 O O . SER A 1 102 ? -10.826 1.054 -1.663 1.00 97.12 102 SER A O 1
ATOM 779 N N . VAL A 1 103 ? -10.835 0.061 -3.687 1.00 97.88 103 VAL A N 1
ATOM 780 C CA . VAL A 1 103 ? -9.412 0.268 -3.987 1.00 97.88 103 VAL A CA 1
ATOM 781 C C . VAL A 1 103 ? -9.256 0.984 -5.323 1.00 97.88 103 VAL A C 1
ATOM 783 O O . VAL A 1 103 ? -9.983 0.674 -6.269 1.00 97.88 103 VAL A O 1
ATOM 786 N N . ALA A 1 104 ? -8.327 1.939 -5.375 1.00 95.50 104 ALA A N 1
ATOM 787 C CA . ALA A 1 104 ? -7.946 2.687 -6.572 1.00 95.50 104 ALA A CA 1
ATOM 788 C C . ALA A 1 104 ? -6.444 2.582 -6.854 1.00 95.50 104 ALA A C 1
ATOM 790 O O . ALA A 1 104 ? -5.659 2.491 -5.878 1.00 95.50 104 ALA A O 1
#

Sequence (104 aa):
MATRHRDIQIPSGDRTIAGTLVAPDTVVPGVMLVHGWDGSQEQYLSRAHAIAALGCICLTIDLRGHARDKAHRDTVTREDNLNDMLAAYDVLTGHPAVDRRSVA

Foldseek 3Di:
DDKDKDWDWDDDPPDIDIDMDIDPQAAAAEEEDEDDPQDALVVCPVVQVVVVVVVYHYDGGGQACYDVNVVCVVPDDPVSRVVVVVVRLCVRCVDSRHDNVHYD

Secondary structure (DSSP, 8-state):
--EEEEEEEEEETTEEEEEEEEEE---EEEEEEE--TT--THHHHHHHHHHHTTT-EEEEEPPTTSGGGGGGTTT--HHHHHHHHHHHHHHHHHSTTEEEEEE-